Protein AF-A0A9X9YBF3-F1 (afdb_monomer_lite)

Sequence (156 aa):
MDILGDAFGYAVLFGVIALLFQSRIPLYLGAYLFLTNGERIEHALRAVGIRFEPNTIGPDIIKGFASLFGWFALLASLRGSVPAWLAAWMPPDTSWSTIAGIAVVFATVEASAGLAMRHALPWFGFQIRPDSLTATTIRLLMALGLLALLVLLGSL

pLDDT: mean 78.77, std 6.83, range [50.03, 87.0]

Foldseek 3Di:
DQLVVVLVVLQVVLVVVCVVVVACLSNLVSQLVQLQDLVSVQSVCVVVVDHDDPPDLVSQLRSQLSNQLSVLSNLQSCLVVDDPVCNVVHDDPDDSVVSSVVSNLLSSLLSVLVNCCVPVCVVVVHPDDCPDPVNVVSSVVSSVVVVVVVVVVVVD

Secondary structure (DSSP, 8-state):
--HHHHHHHHHHHHHHHHHHTT-SHHHHHHHHHHHT-HHHHHHHHHHTT--PPTT-HHHHHHHHHHHHHHHHHHHHHHGGGS-HHHHTTSPPS--HHHHHHHHHHHHHHHHHHHHHHHHHHHHTT----TTSHHHHHHHHHHHHHHHHHHHHHHT-

Organism: NCBI:txid2823807

Radius of gyration: 17.86 Å; chains: 1; bounding box: 39×36×48 Å

Structure (mmCIF, N/CA/C/O backbone):
data_AF-A0A9X9YBF3-F1
#
_entry.id   AF-A0A9X9YBF3-F1
#
loop_
_atom_site.group_PDB
_atom_site.id
_atom_site.type_symbol
_atom_site.label_atom_id
_atom_site.label_alt_id
_atom_site.label_comp_id
_atom_site.label_asym_id
_atom_site.label_entity_id
_atom_site.label_seq_id
_atom_site.pdbx_PDB_ins_code
_atom_site.Cartn_x
_atom_site.Cartn_y
_atom_site.Cartn_z
_atom_site.occupancy
_atom_site.B_iso_or_equiv
_atom_site.auth_seq_id
_atom_site.auth_comp_id
_atom_site.auth_asym_id
_atom_site.auth_atom_id
_atom_site.pdbx_PDB_model_num
ATOM 1 N N . MET A 1 1 ? -20.353 -16.041 -3.161 1.00 50.03 1 MET A N 1
ATOM 2 C CA . MET A 1 1 ? -19.309 -16.293 -4.175 1.00 50.03 1 MET A CA 1
ATOM 3 C C . MET A 1 1 ? -17.998 -16.466 -3.441 1.00 50.03 1 MET A C 1
ATOM 5 O O . MET A 1 1 ? -17.753 -15.721 -2.502 1.00 50.03 1 MET A O 1
ATOM 9 N N . ASP A 1 2 ? -17.242 -17.501 -3.784 1.00 76.94 2 ASP A N 1
ATOM 10 C CA . ASP A 1 2 ? -16.044 -17.910 -3.053 1.00 76.94 2 ASP A CA 1
ATOM 11 C C . ASP A 1 2 ? -14.923 -16.874 -3.253 1.00 76.94 2 ASP A C 1
ATOM 13 O O . ASP A 1 2 ? -14.557 -16.584 -4.391 1.00 76.94 2 ASP A O 1
ATOM 17 N N . ILE A 1 3 ? -14.410 -16.268 -2.176 1.00 66.75 3 ILE A N 1
ATOM 18 C CA . ILE A 1 3 ? -13.422 -15.170 -2.247 1.00 66.75 3 ILE A CA 1
ATOM 19 C C . ILE A 1 3 ? -12.112 -15.645 -2.892 1.00 66.75 3 ILE A C 1
ATOM 21 O O . ILE A 1 3 ? -11.420 -14.876 -3.553 1.00 66.75 3 ILE A O 1
ATOM 25 N N . LEU A 1 4 ? -11.804 -16.937 -2.735 1.00 67.12 4 LEU A N 1
ATOM 26 C CA . LEU A 1 4 ? -10.699 -17.610 -3.409 1.00 67.12 4 LEU A CA 1
ATOM 27 C C . LEU A 1 4 ? -10.946 -17.685 -4.916 1.00 67.12 4 LEU A C 1
ATOM 29 O O . LEU A 1 4 ? -10.021 -17.475 -5.692 1.00 67.12 4 LEU A O 1
ATOM 33 N N . GLY A 1 5 ? -12.196 -17.910 -5.329 1.00 72.06 5 GLY A N 1
ATOM 34 C CA . GLY A 1 5 ? -12.610 -17.860 -6.729 1.00 72.06 5 GLY A CA 1
ATOM 35 C C . GLY A 1 5 ? -12.526 -16.452 -7.321 1.00 72.06 5 GLY A C 1
ATOM 36 O O . GLY A 1 5 ? -12.129 -16.306 -8.471 1.00 72.06 5 GLY A O 1
ATOM 37 N N . ASP A 1 6 ? -12.827 -15.415 -6.538 1.00 76.50 6 ASP A N 1
ATOM 38 C CA . ASP A 1 6 ? -12.686 -14.015 -6.958 1.00 76.50 6 ASP A CA 1
ATOM 39 C C . ASP A 1 6 ? -11.209 -13.584 -7.044 1.00 76.50 6 ASP A C 1
ATOM 41 O O . ASP A 1 6 ? -10.781 -13.030 -8.055 1.00 76.50 6 ASP A O 1
ATOM 45 N N . ALA A 1 7 ? -10.387 -13.927 -6.045 1.00 72.38 7 ALA A N 1
ATOM 46 C CA . ALA A 1 7 ? -8.939 -13.707 -6.075 1.00 72.38 7 ALA A CA 1
ATOM 47 C C . ALA A 1 7 ? -8.277 -14.439 -7.253 1.00 72.38 7 ALA A C 1
ATOM 49 O O . ALA A 1 7 ? -7.461 -13.862 -7.974 1.00 72.38 7 ALA A O 1
ATOM 50 N N . PHE A 1 8 ? -8.667 -15.697 -7.483 1.00 75.19 8 PHE A N 1
ATOM 51 C CA . PHE A 1 8 ? -8.230 -16.484 -8.630 1.00 75.19 8 PHE A CA 1
ATOM 52 C C . PHE A 1 8 ? -8.720 -15.870 -9.945 1.00 75.19 8 PHE A C 1
ATOM 54 O O . PHE A 1 8 ? -7.947 -15.768 -10.889 1.00 75.19 8 PHE A O 1
ATOM 61 N N . GLY A 1 9 ? -9.960 -15.379 -9.996 1.00 78.38 9 GLY A N 1
ATOM 62 C CA . GLY A 1 9 ? -10.512 -14.666 -11.145 1.00 78.38 9 GLY A CA 1
ATOM 63 C C . GLY A 1 9 ? -9.708 -13.417 -11.501 1.00 78.38 9 GLY A C 1
ATOM 64 O O . GLY A 1 9 ? -9.358 -13.238 -12.664 1.00 78.38 9 GLY A O 1
ATOM 65 N N . TYR A 1 10 ? -9.334 -12.599 -10.512 1.00 74.69 10 TYR A N 1
ATOM 66 C CA . TYR A 1 10 ? -8.443 -11.452 -10.712 1.00 74.69 10 TYR A CA 1
ATOM 67 C C . TYR A 1 10 ? -7.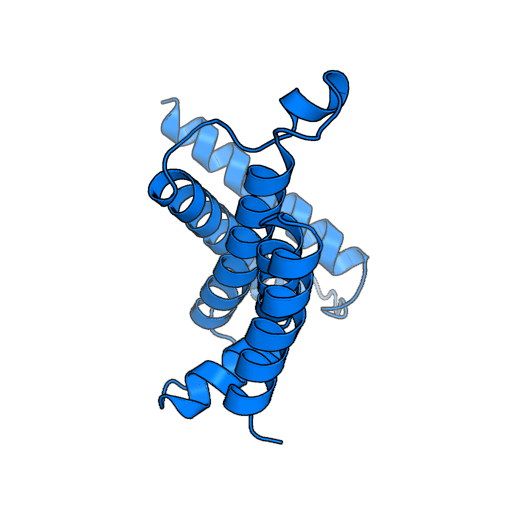053 -11.898 -11.178 1.00 74.69 10 TYR A C 1
ATOM 69 O O . TYR A 1 10 ? -6.543 -11.369 -12.164 1.00 74.69 10 TYR A O 1
ATOM 77 N N . ALA A 1 11 ? -6.449 -12.895 -10.529 1.00 77.81 11 ALA A N 1
ATOM 78 C CA . ALA A 1 11 ? -5.134 -13.401 -10.916 1.00 77.81 11 ALA A CA 1
ATOM 79 C C . ALA A 1 11 ? -5.121 -13.941 -12.357 1.00 77.81 11 ALA A C 1
ATOM 81 O O . ALA A 1 11 ? -4.199 -13.648 -13.116 1.00 77.81 11 ALA A O 1
ATOM 82 N N . VAL A 1 12 ? -6.161 -14.677 -12.759 1.00 81.12 12 VAL A N 1
ATOM 83 C CA . VAL A 1 12 ? -6.310 -15.223 -14.113 1.00 81.12 12 VAL A CA 1
ATOM 84 C C . VAL A 1 12 ? -6.595 -14.115 -15.119 1.00 81.12 12 VAL A C 1
ATOM 86 O O . VAL A 1 12 ? -5.898 -14.032 -16.123 1.00 81.12 12 VAL A O 1
ATOM 89 N N . LEU A 1 13 ? -7.565 -13.235 -14.862 1.00 81.81 13 LEU A N 1
ATOM 90 C CA . LEU A 1 13 ? -7.922 -12.151 -15.779 1.00 81.81 13 LEU A CA 1
ATOM 91 C C . LEU A 1 13 ? -6.732 -11.217 -16.019 1.00 81.81 13 LEU A C 1
ATOM 93 O O . LEU A 1 13 ? -6.329 -11.001 -17.161 1.00 81.81 13 LEU A O 1
ATOM 97 N N . PHE A 1 14 ? -6.132 -10.697 -14.947 1.00 79.81 14 PHE A N 1
ATOM 98 C CA . PHE A 1 14 ? -4.993 -9.789 -15.055 1.00 79.81 14 PHE A CA 1
ATOM 99 C C . PHE A 1 14 ? -3.717 -10.506 -15.504 1.00 79.81 14 PHE A C 1
ATOM 101 O O . PHE A 1 14 ? -2.887 -9.883 -16.159 1.00 79.81 14 PHE A O 1
ATOM 108 N N . GLY A 1 15 ? -3.581 -11.809 -15.239 1.00 78.81 15 GLY A N 1
ATOM 109 C CA . GLY A 1 15 ? -2.520 -12.651 -15.792 1.00 78.81 15 GLY A CA 1
ATOM 110 C C . GLY A 1 15 ? -2.641 -12.848 -17.305 1.00 78.81 15 GLY A C 1
ATOM 111 O O . GLY A 1 15 ? -1.657 -12.695 -18.024 1.00 78.81 15 GLY A O 1
ATOM 112 N N . VAL A 1 16 ? -3.848 -13.107 -17.815 1.00 80.19 16 VAL A N 1
ATOM 113 C CA . VAL A 1 16 ? -4.119 -13.195 -19.260 1.00 80.19 16 VAL A CA 1
ATOM 114 C C . VAL A 1 16 ? -3.863 -11.848 -19.932 1.00 80.19 16 VAL A C 1
ATOM 116 O O . VAL A 1 16 ? -3.176 -11.797 -20.949 1.00 80.19 16 VAL A O 1
ATOM 119 N N . ILE A 1 17 ? -4.335 -10.745 -19.343 1.00 76.19 17 ILE A N 1
ATOM 120 C CA . ILE A 1 17 ? -4.052 -9.394 -19.850 1.00 76.19 17 ILE A CA 1
ATOM 121 C C . ILE A 1 17 ? -2.539 -9.124 -19.830 1.00 76.19 17 ILE A C 1
ATOM 123 O O . ILE A 1 17 ? -1.991 -8.641 -20.816 1.00 76.19 17 ILE A O 1
ATOM 127 N N . ALA A 1 18 ? -1.834 -9.483 -18.755 1.00 81.38 18 ALA A N 1
ATOM 128 C CA . ALA A 1 18 ? -0.382 -9.338 -18.666 1.00 81.38 18 ALA A CA 1
ATOM 129 C C . ALA A 1 18 ? 0.353 -10.103 -19.781 1.00 81.38 18 ALA A C 1
ATOM 131 O O . ALA A 1 18 ? 1.278 -9.562 -20.387 1.00 81.38 18 ALA A O 1
ATOM 132 N N . LEU A 1 19 ? -0.086 -11.327 -20.094 1.00 80.62 19 LEU A N 1
ATOM 133 C CA . LEU A 1 19 ? 0.465 -12.129 -21.190 1.00 80.62 19 LEU A CA 1
ATOM 134 C C . LEU A 1 19 ? 0.198 -11.497 -22.561 1.00 80.62 19 LEU A C 1
ATOM 136 O O . LEU A 1 19 ? 1.121 -11.401 -23.366 1.00 80.62 19 LEU A O 1
ATOM 140 N N . LEU A 1 20 ? -1.029 -11.028 -22.811 1.00 82.00 20 LEU A N 1
ATOM 141 C CA . LEU A 1 20 ? -1.408 -10.385 -24.076 1.00 82.00 20 LEU A CA 1
ATOM 142 C C . LEU A 1 20 ? -0.596 -9.115 -24.348 1.00 82.00 20 LEU A C 1
ATOM 144 O O . LEU A 1 20 ? -0.167 -8.885 -25.474 1.00 82.00 20 LEU A O 1
ATOM 148 N N . PHE A 1 21 ? -0.359 -8.310 -23.313 1.00 79.69 21 PHE A N 1
ATOM 149 C CA . PHE A 1 21 ? 0.419 -7.074 -23.411 1.00 79.69 21 PHE A CA 1
ATOM 150 C C . PHE A 1 21 ? 1.928 -7.287 -23.228 1.00 79.69 21 PHE A C 1
ATOM 152 O O . PHE A 1 21 ? 2.678 -6.313 -23.260 1.00 79.69 21 PHE A O 1
ATOM 159 N N . GLN A 1 22 ? 2.371 -8.528 -22.986 1.00 83.69 22 GLN A N 1
ATOM 160 C CA . GLN A 1 22 ? 3.749 -8.870 -22.606 1.00 83.69 22 GLN A CA 1
ATOM 161 C C . GLN A 1 22 ? 4.317 -7.948 -21.508 1.00 83.69 22 GLN A C 1
ATOM 163 O O . GLN A 1 22 ? 5.497 -7.600 -21.496 1.00 83.69 22 GLN A O 1
ATOM 168 N N . SER A 1 23 ? 3.464 -7.538 -20.568 1.00 80.81 23 SER A N 1
ATOM 169 C CA . SER A 1 23 ? 3.777 -6.550 -19.539 1.00 80.81 23 SER A CA 1
ATOM 170 C C . SER A 1 23 ? 3.345 -7.054 -18.174 1.00 80.81 23 SER A C 1
ATOM 172 O O . SER A 1 23 ? 2.290 -7.661 -18.026 1.00 80.81 23 SER A O 1
ATOM 174 N N . ARG A 1 24 ? 4.145 -6.773 -17.143 1.00 80.50 24 ARG A N 1
ATOM 175 C CA . ARG A 1 24 ? 3.813 -7.132 -15.755 1.00 80.50 24 ARG A CA 1
ATOM 176 C C . ARG A 1 24 ? 2.868 -6.126 -15.096 1.00 80.50 24 ARG A C 1
ATOM 178 O O . ARG A 1 24 ? 2.287 -6.437 -14.063 1.00 80.50 24 ARG A O 1
ATOM 185 N N . ILE A 1 25 ? 2.688 -4.947 -15.694 1.00 81.75 25 ILE A N 1
ATOM 186 C CA . ILE A 1 25 ? 1.876 -3.853 -15.141 1.00 81.75 25 ILE A CA 1
ATOM 187 C C . ILE A 1 25 ? 0.428 -4.293 -14.852 1.00 81.75 25 ILE A C 1
ATOM 189 O O . ILE A 1 25 ? -0.036 -4.051 -13.737 1.00 81.75 25 ILE A O 1
ATOM 193 N N . PRO A 1 26 ? -0.288 -4.988 -15.765 1.00 80.94 26 PRO A N 1
ATOM 194 C CA . PRO A 1 26 ? -1.650 -5.448 -15.491 1.00 80.94 26 PRO A CA 1
ATOM 195 C C . PRO A 1 26 ? -1.728 -6.389 -14.284 1.00 80.94 26 PRO A C 1
ATOM 197 O O . PRO A 1 26 ? -2.680 -6.309 -13.515 1.00 80.94 26 PRO A O 1
ATOM 200 N N . LEU A 1 27 ? -0.710 -7.229 -14.068 1.00 81.94 27 LEU A N 1
ATOM 201 C CA . LEU A 1 27 ? -0.660 -8.142 -12.927 1.00 81.94 27 LEU A CA 1
ATOM 202 C C . LEU A 1 27 ? -0.566 -7.377 -11.596 1.00 81.94 27 LEU A C 1
ATOM 204 O O . LEU A 1 27 ? -1.327 -7.659 -10.672 1.00 81.94 27 LEU A O 1
ATOM 208 N N . TYR A 1 28 ? 0.322 -6.380 -11.508 1.00 81.00 28 TYR A N 1
ATOM 209 C CA . TYR A 1 28 ? 0.441 -5.533 -10.314 1.00 81.00 28 TYR A CA 1
ATOM 210 C C . TYR A 1 28 ? -0.800 -4.666 -10.092 1.00 81.00 28 TYR A C 1
ATOM 212 O O . TYR A 1 28 ? -1.198 -4.447 -8.950 1.00 81.00 28 TYR A O 1
ATOM 220 N N . LEU A 1 29 ? -1.447 -4.218 -11.170 1.00 81.44 29 LEU A N 1
ATOM 221 C CA . LEU A 1 29 ? -2.698 -3.470 -11.095 1.00 81.44 29 LEU A CA 1
ATOM 222 C C . LEU A 1 29 ? -3.830 -4.337 -10.530 1.00 81.44 29 LEU A C 1
ATOM 224 O O . LEU A 1 29 ? -4.533 -3.909 -9.618 1.00 81.44 29 LEU A O 1
ATOM 228 N N . GLY A 1 30 ? -3.973 -5.569 -11.021 1.00 81.81 30 GLY A N 1
ATOM 229 C CA . GLY A 1 30 ? -4.939 -6.532 -10.496 1.00 81.81 30 GLY A CA 1
ATOM 230 C C . GLY A 1 30 ? -4.694 -6.857 -9.024 1.00 81.81 30 GLY A C 1
ATOM 231 O O . GLY A 1 30 ? -5.632 -6.848 -8.226 1.00 81.81 30 GLY A O 1
ATOM 232 N N . ALA A 1 31 ? -3.429 -7.070 -8.648 1.00 81.44 31 ALA A N 1
ATOM 233 C CA . ALA A 1 31 ? -3.039 -7.281 -7.258 1.00 81.44 31 ALA A CA 1
ATOM 234 C C . ALA A 1 31 ? -3.399 -6.073 -6.378 1.00 81.44 31 ALA A C 1
ATOM 236 O O . ALA A 1 31 ? -4.000 -6.247 -5.323 1.00 81.44 31 ALA A O 1
ATOM 237 N N . TYR A 1 32 ? -3.109 -4.849 -6.824 1.00 83.12 32 TYR A N 1
ATOM 238 C CA . TYR A 1 32 ? -3.464 -3.634 -6.091 1.00 83.12 32 TYR A CA 1
ATOM 239 C C . TYR A 1 32 ? -4.982 -3.483 -5.900 1.00 83.12 32 TYR A C 1
ATOM 241 O O . TYR A 1 32 ? -5.435 -3.229 -4.785 1.00 83.12 32 TYR A O 1
ATOM 249 N N . LEU A 1 33 ? -5.782 -3.704 -6.949 1.00 80.62 33 LEU A N 1
ATOM 250 C CA . LEU A 1 33 ? -7.247 -3.626 -6.871 1.00 80.62 33 LEU A CA 1
ATOM 251 C C . LEU A 1 33 ? -7.849 -4.657 -5.909 1.00 80.62 33 LEU A C 1
ATOM 253 O O . LEU A 1 33 ? -8.863 -4.389 -5.266 1.00 80.62 33 LEU A O 1
ATOM 257 N N . PHE A 1 34 ? -7.231 -5.830 -5.791 1.00 80.00 34 PHE A N 1
ATOM 258 C CA . PHE A 1 34 ? -7.634 -6.817 -4.799 1.00 80.00 34 PHE A CA 1
ATOM 259 C C . PHE A 1 34 ? -7.231 -6.386 -3.379 1.00 80.00 34 PHE A C 1
ATOM 261 O O . PHE A 1 34 ? -8.048 -6.427 -2.460 1.00 80.00 34 PHE A O 1
ATOM 268 N N . LEU A 1 35 ? -5.987 -5.925 -3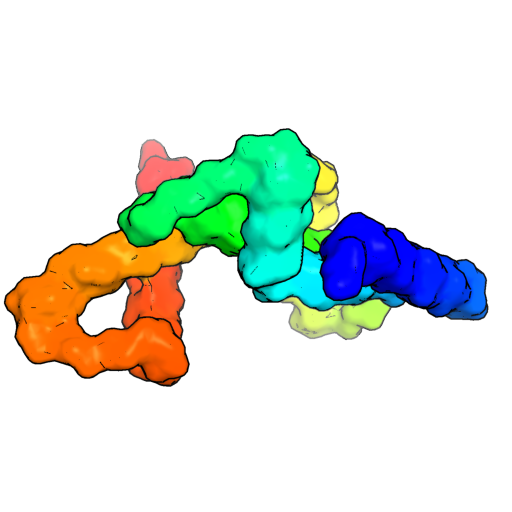.207 1.00 80.50 35 LEU A N 1
ATOM 269 C CA . LEU A 1 35 ? -5.401 -5.559 -1.912 1.00 80.50 35 LEU A CA 1
ATOM 270 C C . LEU A 1 35 ? -5.916 -4.226 -1.342 1.00 80.50 35 LEU A C 1
ATOM 272 O O . LEU A 1 35 ? -5.776 -3.978 -0.149 1.00 80.50 35 LEU A O 1
ATOM 276 N N . THR A 1 36 ? -6.522 -3.360 -2.152 1.00 81.50 36 THR A N 1
ATOM 277 C CA . THR A 1 36 ? -7.125 -2.111 -1.656 1.00 81.50 36 THR A CA 1
ATOM 278 C C . THR A 1 36 ? -8.483 -2.345 -0.982 1.00 81.50 36 THR A C 1
ATOM 280 O O . THR A 1 36 ? -8.926 -1.547 -0.157 1.00 81.50 36 THR A O 1
ATOM 283 N N . ASN A 1 37 ? -9.148 -3.470 -1.271 1.00 82.38 37 ASN A N 1
ATOM 284 C CA . ASN A 1 37 ? -10.437 -3.792 -0.675 1.00 82.38 37 ASN A CA 1
ATOM 285 C C . ASN A 1 37 ? -10.261 -4.564 0.647 1.00 82.38 37 ASN A C 1
ATOM 287 O O . ASN A 1 37 ? -10.094 -5.787 0.674 1.00 82.38 37 ASN A O 1
ATOM 291 N N . GLY A 1 38 ? -10.350 -3.838 1.763 1.00 77.69 38 GLY A N 1
ATOM 292 C CA . GLY A 1 38 ? -10.192 -4.396 3.108 1.00 77.69 38 GLY A CA 1
ATOM 293 C C . GLY A 1 38 ? -11.207 -5.485 3.484 1.00 77.69 38 GLY A C 1
ATOM 294 O O . GLY A 1 38 ? -10.876 -6.353 4.293 1.00 77.69 38 GLY A O 1
ATOM 295 N N . GLU A 1 39 ? -12.412 -5.485 2.903 1.00 81.44 39 GLU A N 1
ATOM 296 C CA . GLU A 1 39 ? -13.407 -6.546 3.127 1.00 81.44 39 GLU A CA 1
ATOM 297 C C . GLU A 1 39 ? -12.983 -7.851 2.456 1.00 81.44 39 GLU A C 1
ATOM 299 O O . GLU A 1 39 ? -13.121 -8.925 3.043 1.00 81.44 39 GLU A O 1
ATOM 304 N N . ARG A 1 40 ? -12.405 -7.768 1.250 1.00 78.75 40 ARG A N 1
ATOM 305 C CA . ARG A 1 40 ? -11.878 -8.942 0.539 1.00 78.75 40 ARG A CA 1
ATOM 306 C C . ARG A 1 40 ? -10.705 -9.562 1.284 1.00 78.75 40 ARG A C 1
ATOM 308 O O . ARG A 1 40 ? -10.668 -10.781 1.432 1.00 78.75 40 ARG A O 1
ATOM 315 N N . ILE A 1 41 ? -9.800 -8.737 1.816 1.00 81.12 41 ILE A N 1
ATOM 316 C CA . ILE A 1 41 ? -8.686 -9.201 2.658 1.00 81.12 41 ILE A CA 1
ATOM 317 C C . ILE A 1 41 ? -9.213 -9.921 3.900 1.00 81.12 41 ILE A C 1
ATOM 319 O O . ILE A 1 41 ? -8.764 -11.019 4.221 1.00 81.12 41 ILE A O 1
ATOM 323 N N . GLU A 1 42 ? -10.185 -9.330 4.593 1.00 82.62 42 GLU A N 1
ATOM 324 C CA . GLU A 1 42 ? -10.761 -9.936 5.791 1.00 82.62 42 GLU A CA 1
ATOM 325 C C . GLU A 1 42 ? -11.486 -11.250 5.484 1.00 82.62 42 GLU A C 1
ATOM 327 O O . GLU A 1 42 ? -11.343 -12.221 6.224 1.00 82.62 42 GLU A O 1
ATOM 332 N N . HIS A 1 43 ? -12.220 -11.319 4.373 1.00 80.75 43 HIS A N 1
ATOM 333 C CA . HIS A 1 43 ? -12.846 -12.557 3.924 1.00 80.75 43 HIS A CA 1
ATOM 334 C C . HIS A 1 43 ? -11.825 -13.636 3.549 1.00 80.75 43 HIS A C 1
ATOM 336 O O . HIS A 1 43 ? -12.026 -14.796 3.909 1.00 80.75 43 HIS A O 1
ATOM 342 N N . ALA A 1 44 ? -10.734 -13.274 2.869 1.00 80.50 44 ALA A N 1
ATOM 343 C CA . ALA A 1 44 ? -9.663 -14.204 2.514 1.00 80.50 44 ALA A CA 1
ATOM 344 C C . ALA A 1 44 ? -8.966 -14.764 3.760 1.00 80.50 44 ALA A C 1
ATOM 346 O O . ALA A 1 44 ? -8.772 -15.971 3.876 1.00 80.50 44 ALA A O 1
ATOM 347 N N . LEU A 1 45 ? -8.665 -13.911 4.739 1.00 82.00 45 LEU A N 1
ATOM 348 C CA . LEU A 1 45 ? -8.078 -14.335 6.010 1.00 82.00 45 LEU A CA 1
ATOM 349 C C . LEU A 1 45 ? -9.040 -15.214 6.813 1.00 82.00 45 LEU A C 1
ATOM 351 O O . LEU A 1 45 ? -8.634 -16.250 7.339 1.00 82.00 45 LEU A O 1
ATOM 355 N N . ARG A 1 46 ? -10.333 -14.872 6.814 1.00 84.44 46 ARG A N 1
ATOM 356 C CA . ARG A 1 46 ? -11.380 -15.678 7.449 1.00 84.44 46 ARG A CA 1
ATOM 357 C C . ARG A 1 46 ? -11.492 -17.068 6.824 1.00 84.44 46 ARG A C 1
ATOM 359 O O . ARG A 1 46 ? -11.725 -18.021 7.560 1.00 84.44 46 ARG A O 1
ATOM 366 N N . ALA A 1 47 ? -11.292 -17.196 5.511 1.00 81.06 47 ALA A N 1
ATOM 367 C CA . ALA A 1 47 ? -11.272 -18.489 4.823 1.00 81.06 47 ALA A CA 1
ATOM 368 C C . ALA A 1 47 ? -10.103 -19.386 5.274 1.00 81.06 47 ALA A C 1
ATOM 370 O O . ALA A 1 47 ? -10.244 -20.604 5.302 1.00 81.06 47 ALA A O 1
ATOM 371 N N . VAL A 1 48 ? -8.981 -18.793 5.697 1.00 80.12 48 VAL A N 1
ATOM 372 C CA . VAL A 1 48 ? -7.814 -19.499 6.266 1.00 80.12 48 VAL A CA 1
ATOM 373 C C . VAL A 1 48 ? -7.937 -19.669 7.796 1.00 80.12 48 VAL A C 1
ATOM 375 O O . VAL A 1 48 ? -7.047 -20.202 8.450 1.00 80.12 48 VAL A O 1
ATOM 378 N N . GLY A 1 49 ? -9.060 -19.249 8.391 1.00 80.81 49 GLY A N 1
ATOM 379 C CA . GLY A 1 49 ? -9.334 -19.368 9.827 1.00 80.81 49 GLY A CA 1
ATOM 380 C C . GLY A 1 49 ? -8.858 -18.184 10.676 1.00 80.81 49 GLY A C 1
ATOM 381 O O . GLY A 1 49 ? -9.008 -18.211 11.895 1.00 80.81 49 GLY A O 1
ATOM 382 N N . ILE A 1 50 ? -8.334 -17.120 10.062 1.00 81.56 50 ILE A N 1
ATOM 383 C CA . ILE A 1 50 ? -7.902 -15.904 10.758 1.00 81.56 50 ILE A CA 1
ATOM 384 C C . ILE A 1 50 ? -9.090 -14.942 10.850 1.00 81.56 50 ILE A C 1
ATOM 386 O O . ILE A 1 50 ? -9.585 -14.437 9.842 1.00 81.56 50 ILE A O 1
ATOM 390 N N . ARG A 1 51 ? -9.558 -14.663 12.070 1.00 83.12 51 ARG A N 1
ATOM 391 C CA . ARG A 1 51 ? -10.596 -13.658 12.335 1.00 83.12 51 ARG A CA 1
ATOM 392 C C . ARG A 1 51 ? -9.997 -12.438 13.014 1.00 83.12 51 ARG A C 1
ATOM 394 O O . ARG A 1 51 ? -9.209 -12.558 13.945 1.00 83.12 51 ARG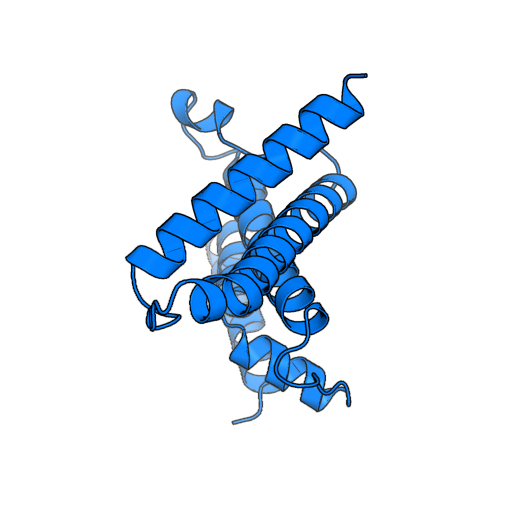 A O 1
ATOM 401 N N . PHE A 1 52 ? -10.411 -11.272 12.543 1.00 81.12 52 PHE A N 1
ATOM 402 C CA . PHE A 1 52 ? -10.044 -10.002 13.137 1.00 81.12 52 PHE A CA 1
ATOM 403 C C . PHE A 1 52 ? -11.015 -9.609 14.237 1.00 81.12 52 PHE A C 1
ATOM 405 O O . PHE A 1 52 ? -12.228 -9.611 14.033 1.00 81.12 52 PHE A O 1
ATOM 412 N N . GLU A 1 53 ? -10.456 -9.242 15.386 1.00 81.19 53 GLU A N 1
ATOM 413 C CA . GLU A 1 53 ? -11.220 -8.650 16.472 1.00 81.19 53 GLU A CA 1
ATOM 414 C C . GLU A 1 53 ? -11.593 -7.208 16.083 1.00 81.19 53 GLU A C 1
ATOM 416 O O . GLU A 1 53 ? -10.704 -6.420 15.718 1.00 81.19 53 GLU A O 1
ATOM 421 N N . PRO A 1 54 ? -12.883 -6.836 16.118 1.00 74.56 54 PRO A N 1
ATOM 422 C CA . PRO A 1 54 ? -13.312 -5.499 15.742 1.00 74.56 54 PRO A CA 1
ATOM 423 C C . PRO A 1 54 ? -12.697 -4.444 16.667 1.00 74.56 54 PRO A C 1
ATOM 425 O O . PRO A 1 54 ? -12.485 -4.665 17.855 1.00 74.56 54 PRO A O 1
ATOM 428 N N . ASN A 1 55 ? -12.442 -3.257 16.111 1.00 69.88 55 ASN A N 1
ATOM 429 C CA . ASN A 1 55 ? -11.928 -2.098 16.849 1.00 69.88 55 ASN A CA 1
ATOM 430 C C . ASN A 1 55 ? -10.517 -2.270 17.453 1.00 69.88 55 ASN A C 1
ATOM 432 O O . ASN A 1 55 ? -10.136 -1.528 18.357 1.00 69.88 55 ASN A O 1
ATOM 436 N N . THR A 1 56 ? -9.729 -3.214 16.932 1.00 79.38 56 THR A N 1
ATOM 437 C CA . THR A 1 56 ? -8.308 -3.374 17.267 1.00 79.38 56 THR A CA 1
ATOM 438 C C . THR A 1 56 ? -7.407 -2.762 16.192 1.00 79.38 56 THR A C 1
ATOM 440 O O . THR A 1 56 ? -7.826 -2.551 15.055 1.00 79.38 56 THR A O 1
ATOM 443 N N . ILE A 1 57 ? -6.153 -2.465 16.548 1.00 81.19 57 ILE A N 1
ATOM 444 C CA . ILE A 1 57 ? -5.181 -1.850 15.628 1.00 81.19 57 ILE A CA 1
ATOM 445 C C . ILE A 1 57 ? -4.623 -2.845 14.594 1.00 81.19 57 ILE A C 1
ATOM 447 O O . ILE A 1 57 ? -4.276 -2.457 13.483 1.00 81.19 57 ILE A O 1
ATOM 451 N N . GLY A 1 58 ? -4.560 -4.140 14.927 1.00 82.06 58 GLY A N 1
ATOM 452 C CA . GLY A 1 58 ? -3.977 -5.180 14.067 1.00 82.06 58 GLY A CA 1
ATOM 453 C C . GLY A 1 58 ? -4.618 -5.290 12.673 1.00 82.06 58 GLY A C 1
ATOM 454 O O . GLY A 1 58 ? -3.890 -5.284 11.680 1.00 82.06 58 GLY A O 1
ATOM 455 N N . PRO A 1 59 ? -5.957 -5.340 12.557 1.00 84.94 59 PRO A N 1
ATOM 456 C CA . PRO A 1 59 ? -6.656 -5.352 11.273 1.00 84.94 59 PRO A CA 1
ATOM 457 C C . PRO A 1 59 ? -6.369 -4.109 10.425 1.00 84.94 59 PRO A C 1
ATOM 459 O O . PRO A 1 59 ? -6.196 -4.233 9.213 1.00 84.94 59 PRO A O 1
ATOM 462 N N . ASP A 1 60 ? -6.279 -2.932 11.054 1.00 83.38 60 ASP A N 1
ATOM 463 C CA . ASP A 1 60 ? -5.964 -1.672 10.371 1.00 83.38 60 ASP A CA 1
ATOM 464 C C . ASP A 1 60 ? -4.531 -1.704 9.807 1.00 83.38 60 ASP A C 1
ATOM 466 O O . ASP A 1 60 ? -4.316 -1.299 8.665 1.00 83.38 60 ASP A O 1
ATOM 470 N N . ILE A 1 61 ? -3.570 -2.268 10.553 1.00 84.88 61 ILE A N 1
ATOM 471 C CA . ILE A 1 61 ? -2.190 -2.471 10.081 1.00 84.88 61 ILE A CA 1
ATOM 472 C C . ILE A 1 61 ? -2.156 -3.444 8.902 1.00 84.88 61 ILE A C 1
ATOM 474 O O . ILE A 1 61 ? -1.521 -3.152 7.895 1.00 84.88 61 ILE A O 1
ATOM 478 N N . ILE A 1 62 ? -2.828 -4.595 8.992 1.00 85.19 62 ILE A N 1
ATOM 479 C CA . ILE A 1 62 ? -2.755 -5.632 7.950 1.00 85.19 62 ILE A CA 1
ATOM 480 C C . ILE A 1 62 ? -3.406 -5.155 6.649 1.00 85.19 62 ILE A C 1
ATOM 482 O O . ILE A 1 62 ? -2.831 -5.322 5.572 1.00 85.19 62 ILE A O 1
ATOM 486 N N . LYS A 1 63 ? -4.584 -4.528 6.738 1.00 85.06 63 LYS A N 1
ATOM 487 C CA . LYS A 1 63 ? -5.286 -3.970 5.574 1.00 85.06 63 LYS A CA 1
ATOM 488 C C . LYS A 1 63 ? -4.513 -2.791 4.975 1.00 85.06 63 LYS A C 1
ATOM 490 O O . LYS A 1 63 ? -4.347 -2.732 3.758 1.00 85.06 63 LYS A O 1
ATOM 495 N N . GLY A 1 64 ? -3.988 -1.900 5.822 1.00 83.81 64 GLY A N 1
ATOM 496 C CA . GLY A 1 64 ? -3.135 -0.788 5.399 1.00 83.81 64 GLY A CA 1
ATOM 497 C C . GLY A 1 64 ? -1.867 -1.273 4.698 1.00 83.81 64 GLY A C 1
ATOM 498 O O . GLY A 1 64 ? -1.562 -0.822 3.598 1.00 83.81 64 GLY A O 1
ATOM 499 N N . PHE A 1 65 ? -1.178 -2.260 5.276 1.00 86.44 65 PHE A N 1
ATOM 500 C CA . PHE A 1 65 ? 0.023 -2.867 4.702 1.00 86.44 65 PHE A CA 1
ATOM 501 C C . PHE A 1 65 ? -0.259 -3.479 3.334 1.00 86.44 65 PHE A C 1
ATOM 503 O O . PHE A 1 65 ? 0.459 -3.184 2.386 1.00 86.44 65 PHE A O 1
ATOM 510 N N . ALA A 1 66 ? -1.305 -4.300 3.213 1.00 85.62 66 ALA A N 1
ATOM 511 C CA . ALA A 1 66 ? -1.672 -4.940 1.955 1.00 85.62 66 ALA A CA 1
ATOM 512 C C . ALA A 1 66 ? -1.923 -3.906 0.843 1.00 85.62 66 ALA A C 1
ATOM 514 O O . ALA A 1 66 ? -1.361 -4.021 -0.249 1.00 85.62 66 ALA A O 1
ATOM 515 N N . SER A 1 67 ? -2.705 -2.866 1.143 1.00 85.12 67 SER A N 1
ATOM 516 C CA . SER A 1 67 ? -3.007 -1.776 0.211 1.00 85.12 67 SER A CA 1
ATOM 517 C C . SER A 1 67 ? -1.751 -0.988 -0.184 1.00 85.12 67 SER A C 1
ATOM 519 O O . SER A 1 67 ? -1.469 -0.824 -1.373 1.00 85.12 67 SER A O 1
ATOM 521 N N . LEU A 1 68 ? -0.949 -0.555 0.797 1.00 85.25 68 LEU A N 1
ATOM 522 C CA . LEU A 1 68 ? 0.278 0.219 0.577 1.00 85.25 68 LEU A CA 1
ATOM 523 C C . LEU A 1 68 ? 1.344 -0.585 -0.166 1.00 85.25 68 LEU A C 1
ATOM 525 O O . LEU A 1 68 ? 1.992 -0.067 -1.071 1.00 85.25 68 LEU A O 1
ATOM 529 N N . PHE A 1 69 ? 1.510 -1.861 0.173 1.00 84.00 69 PHE A N 1
ATOM 530 C CA . PHE A 1 69 ? 2.424 -2.753 -0.525 1.00 84.00 69 PHE A CA 1
ATOM 531 C C . PHE A 1 69 ? 1.993 -2.955 -1.979 1.00 84.00 69 PHE A C 1
ATOM 533 O O . PHE A 1 69 ? 2.820 -2.821 -2.879 1.00 84.00 69 PHE A O 1
ATOM 540 N N . GLY A 1 70 ? 0.702 -3.208 -2.227 1.00 84.81 70 GLY A N 1
ATOM 541 C CA . GLY A 1 70 ? 0.158 -3.301 -3.583 1.00 84.81 70 GLY A CA 1
ATOM 542 C C . GLY A 1 70 ? 0.386 -2.018 -4.386 1.00 84.81 70 GLY A C 1
ATOM 543 O O . GLY A 1 70 ? 0.808 -2.079 -5.540 1.00 84.81 70 GLY A O 1
ATOM 544 N N . TRP A 1 71 ? 0.185 -0.857 -3.757 1.00 85.50 71 TRP A N 1
ATOM 545 C CA . TRP A 1 71 ? 0.430 0.448 -4.366 1.00 85.50 71 TRP A CA 1
ATOM 546 C C . TRP A 1 71 ? 1.906 0.654 -4.720 1.00 85.50 71 TRP A C 1
ATOM 548 O O . TRP A 1 71 ? 2.230 0.968 -5.864 1.00 85.50 71 TRP A O 1
ATOM 558 N N . PHE A 1 72 ? 2.823 0.428 -3.774 1.00 85.19 72 PHE A N 1
ATOM 559 C CA . PHE A 1 72 ? 4.255 0.576 -4.034 1.00 85.19 72 PHE A CA 1
ATOM 560 C C . PHE A 1 72 ? 4.768 -0.436 -5.058 1.00 85.19 72 PHE A C 1
ATOM 562 O O . PHE A 1 72 ? 5.612 -0.084 -5.879 1.00 85.19 72 PHE A O 1
ATOM 569 N N . ALA A 1 73 ? 4.242 -1.662 -5.066 1.00 84.25 73 ALA A N 1
ATOM 570 C CA . ALA A 1 73 ? 4.572 -2.660 -6.077 1.00 84.25 73 ALA A CA 1
ATOM 571 C C . ALA A 1 73 ? 4.106 -2.236 -7.476 1.00 84.25 73 ALA A C 1
ATOM 573 O O . ALA A 1 73 ? 4.855 -2.378 -8.445 1.00 84.25 73 ALA A O 1
ATOM 574 N N . LEU A 1 74 ? 2.907 -1.654 -7.578 1.00 85.12 74 LEU A N 1
ATOM 575 C CA . LEU A 1 74 ? 2.408 -1.073 -8.820 1.00 85.12 74 LEU A CA 1
ATOM 576 C C . LEU A 1 74 ? 3.308 0.076 -9.291 1.00 85.12 74 LEU A C 1
ATOM 578 O O . LEU A 1 74 ? 3.758 0.057 -10.436 1.00 85.12 74 LEU A O 1
ATOM 582 N N . LEU A 1 75 ? 3.642 1.024 -8.413 1.00 85.56 75 LEU A N 1
ATOM 583 C CA . LEU A 1 75 ? 4.543 2.132 -8.744 1.00 85.56 75 LEU A CA 1
ATOM 584 C C . LEU A 1 75 ? 5.936 1.645 -9.171 1.00 85.56 75 LEU A C 1
ATOM 586 O O . LEU A 1 75 ? 6.473 2.115 -10.173 1.00 85.56 75 LEU A O 1
ATOM 590 N N . ALA A 1 76 ? 6.500 0.660 -8.469 1.00 84.81 76 ALA A N 1
ATOM 591 C CA . ALA A 1 76 ? 7.778 0.053 -8.830 1.00 84.81 76 ALA A CA 1
ATOM 592 C C . ALA A 1 76 ? 7.725 -0.591 -10.225 1.00 84.81 76 ALA A C 1
ATOM 594 O O . ALA A 1 76 ? 8.665 -0.447 -11.005 1.00 84.81 76 ALA A O 1
ATOM 595 N N . SER A 1 77 ? 6.607 -1.237 -10.576 1.00 83.06 77 SER A N 1
ATOM 596 C CA . SER A 1 77 ? 6.408 -1.818 -11.909 1.00 83.06 77 SER A CA 1
ATOM 597 C C . SER A 1 77 ? 6.281 -0.768 -13.015 1.00 83.06 77 SER A C 1
ATOM 599 O O . SER A 1 77 ? 6.702 -1.008 -14.146 1.00 83.06 77 SER A O 1
ATOM 601 N N . LEU A 1 78 ? 5.733 0.405 -12.686 1.00 84.12 78 LEU A N 1
ATOM 602 C CA . LEU A 1 78 ? 5.552 1.506 -13.624 1.00 84.12 78 LEU A CA 1
ATOM 603 C C . LEU A 1 78 ? 6.835 2.299 -13.849 1.00 84.12 78 LEU A C 1
ATOM 605 O O . LEU A 1 78 ? 6.956 2.914 -14.901 1.00 84.12 78 LEU A O 1
ATOM 609 N N . ARG A 1 79 ? 7.796 2.264 -12.916 1.00 81.31 79 ARG A N 1
ATOM 610 C CA . ARG A 1 79 ? 9.001 3.114 -12.894 1.00 81.31 79 ARG A CA 1
ATOM 611 C C . ARG A 1 79 ? 9.742 3.215 -14.231 1.00 81.31 79 ARG A C 1
ATOM 613 O O . ARG A 1 79 ? 10.157 4.308 -14.601 1.00 81.31 79 ARG A O 1
ATOM 620 N N . GLY A 1 80 ? 9.870 2.114 -14.974 1.00 80.50 80 GLY A N 1
ATOM 621 C CA . GLY A 1 80 ? 10.532 2.096 -16.289 1.00 80.50 80 GLY A CA 1
ATOM 622 C C . GLY A 1 80 ? 9.743 2.763 -17.427 1.00 80.50 80 GLY A C 1
ATOM 623 O O . GLY A 1 80 ? 10.272 2.929 -18.518 1.00 80.50 80 GLY A O 1
ATOM 624 N N . SER A 1 81 ? 8.484 3.129 -17.186 1.00 82.50 81 SER A N 1
ATOM 625 C CA . SER A 1 81 ? 7.544 3.720 -18.151 1.00 82.50 81 SER A CA 1
ATOM 626 C C . SER A 1 81 ? 7.115 5.147 -17.774 1.00 82.50 81 SER A C 1
ATOM 628 O O . SER A 1 81 ? 6.243 5.720 -18.425 1.00 82.50 81 SER A O 1
ATOM 630 N N . VAL A 1 82 ? 7.687 5.722 -16.710 1.00 84.56 82 VAL A N 1
ATOM 631 C CA . VAL A 1 82 ? 7.287 7.025 -16.162 1.00 84.56 82 VAL A CA 1
ATOM 632 C C . VAL A 1 82 ? 8.129 8.171 -16.753 1.00 84.56 82 VAL A C 1
ATOM 634 O O . VAL A 1 82 ? 9.342 8.016 -16.896 1.00 84.56 82 VAL A O 1
ATOM 637 N N . PRO A 1 83 ? 7.543 9.351 -17.052 1.00 85.56 83 PRO A N 1
ATOM 638 C CA . PRO A 1 83 ? 8.299 10.536 -17.462 1.00 85.56 83 PRO A CA 1
ATOM 639 C C . PRO A 1 83 ? 9.333 10.988 -16.417 1.00 85.56 83 PRO A C 1
ATOM 641 O O . PRO A 1 83 ? 9.107 10.865 -15.215 1.00 85.56 83 PRO A O 1
ATOM 644 N N . ALA A 1 84 ? 10.426 11.619 -16.859 1.00 84.44 84 ALA A N 1
ATOM 645 C CA . ALA A 1 84 ? 11.537 12.022 -15.986 1.00 84.44 84 ALA A CA 1
ATOM 646 C C . ALA A 1 84 ? 11.125 12.907 -14.790 1.00 84.44 84 ALA A C 1
ATOM 648 O O . ALA A 1 84 ? 11.656 12.745 -13.695 1.00 84.44 84 ALA A O 1
ATOM 649 N N . TRP A 1 85 ? 10.146 13.800 -14.966 1.00 84.94 85 TRP A N 1
ATOM 650 C CA . TRP A 1 85 ? 9.641 14.655 -13.881 1.00 84.94 85 TRP A CA 1
ATOM 651 C C . TRP A 1 85 ? 8.900 13.868 -12.788 1.00 84.94 85 TRP A C 1
ATOM 653 O O . TRP A 1 85 ? 8.869 14.289 -11.634 1.00 84.94 85 TRP A O 1
ATOM 663 N N . LEU A 1 86 ? 8.319 12.717 -13.138 1.00 82.19 86 LEU A N 1
ATOM 664 C CA . LEU A 1 86 ? 7.570 11.858 -12.223 1.00 82.19 86 LEU A CA 1
ATOM 665 C C . LEU A 1 86 ? 8.447 10.720 -11.661 1.00 82.19 86 LEU A C 1
ATOM 667 O O . LEU A 1 86 ? 8.102 10.120 -10.647 1.00 82.19 86 LEU A O 1
ATOM 671 N N . ALA A 1 87 ? 9.630 10.482 -12.240 1.00 80.69 87 ALA A N 1
ATOM 672 C CA . ALA A 1 87 ? 10.598 9.499 -11.752 1.00 80.69 87 ALA A CA 1
ATOM 673 C C . ALA A 1 87 ? 11.089 9.790 -10.321 1.00 80.69 87 ALA A C 1
ATOM 675 O O . ALA A 1 87 ? 11.329 8.854 -9.564 1.00 80.69 87 ALA A O 1
ATOM 676 N N . ALA A 1 88 ? 11.179 11.067 -9.926 1.00 81.69 88 ALA A N 1
ATOM 677 C CA . ALA A 1 88 ? 11.552 11.471 -8.565 1.00 81.69 88 ALA A CA 1
ATOM 678 C C . ALA A 1 88 ? 10.514 11.072 -7.497 1.00 81.69 88 ALA A C 1
ATOM 680 O O . ALA A 1 88 ? 10.844 10.997 -6.318 1.00 81.69 88 ALA A O 1
ATOM 681 N N . TRP A 1 89 ? 9.272 10.803 -7.911 1.00 80.12 89 TRP A N 1
ATOM 682 C CA . TRP A 1 89 ? 8.173 10.379 -7.039 1.00 80.12 89 TRP A CA 1
ATOM 683 C C . TRP A 1 89 ? 7.964 8.860 -7.039 1.00 80.12 89 TRP A C 1
ATOM 685 O O . TRP A 1 89 ? 7.082 8.357 -6.344 1.00 80.12 89 TRP A O 1
ATOM 695 N N . MET A 1 90 ? 8.741 8.119 -7.836 1.00 82.62 90 MET A N 1
ATOM 696 C CA . MET A 1 90 ? 8.682 6.661 -7.857 1.00 82.62 90 MET A CA 1
ATOM 697 C C . MET A 1 90 ? 9.438 6.070 -6.663 1.00 82.62 90 MET A C 1
ATOM 699 O O . MET A 1 90 ? 10.422 6.654 -6.206 1.00 82.62 90 MET A O 1
ATOM 703 N N . PRO A 1 91 ? 9.019 4.893 -6.164 1.00 79.62 91 PRO A N 1
ATOM 704 C CA . PRO A 1 91 ? 9.755 4.199 -5.121 1.00 79.62 91 PRO A CA 1
ATOM 705 C C . PRO A 1 91 ? 11.204 3.929 -5.568 1.00 79.62 91 PRO A C 1
ATOM 707 O O . PRO A 1 91 ? 11.449 3.660 -6.752 1.00 79.62 91 PRO A O 1
ATOM 710 N N . PRO A 1 92 ? 12.172 4.020 -4.638 1.00 76.12 92 PRO A N 1
ATOM 711 C CA . PRO A 1 92 ? 13.589 3.880 -4.951 1.00 76.12 92 PRO A CA 1
ATOM 712 C C . PRO A 1 92 ? 13.907 2.472 -5.463 1.00 76.12 92 PRO A C 1
ATOM 714 O O . PRO A 1 92 ? 13.234 1.505 -5.097 1.00 76.12 92 PRO A O 1
ATOM 717 N N . ASP A 1 93 ? 14.960 2.357 -6.282 1.00 79.69 93 ASP A N 1
ATOM 718 C CA . ASP A 1 93 ? 15.445 1.075 -6.815 1.00 79.69 93 ASP A CA 1
ATOM 719 C C . ASP A 1 93 ? 16.030 0.203 -5.709 1.00 79.69 93 ASP A C 1
ATOM 721 O O . ASP A 1 93 ? 17.223 0.226 -5.414 1.00 79.69 93 ASP A O 1
ATOM 725 N N . THR A 1 94 ? 15.156 -0.491 -5.003 1.00 78.94 94 THR A N 1
ATOM 726 C CA . THR A 1 94 ? 15.493 -1.199 -3.778 1.00 78.94 94 THR A CA 1
ATOM 727 C C . THR A 1 94 ? 14.867 -2.578 -3.799 1.00 78.94 94 THR A C 1
ATOM 729 O O . THR A 1 94 ? 14.005 -2.897 -4.619 1.00 78.94 94 THR A O 1
ATOM 732 N N . SER A 1 95 ? 15.332 -3.435 -2.895 1.00 85.56 95 SER A N 1
ATOM 733 C CA . SER A 1 95 ? 14.799 -4.786 -2.783 1.00 85.56 95 SER A CA 1
ATOM 734 C C . SER A 1 95 ? 13.299 -4.775 -2.451 1.00 85.56 95 SER A C 1
ATOM 736 O O . SER A 1 95 ? 12.807 -3.891 -1.746 1.00 85.56 95 SER A O 1
ATOM 738 N N . TRP A 1 96 ? 12.576 -5.818 -2.865 1.00 80.38 96 TRP A N 1
ATOM 739 C CA . TRP A 1 96 ? 11.178 -6.027 -2.467 1.00 80.38 96 TRP A CA 1
ATOM 740 C C . TRP A 1 96 ? 10.984 -6.051 -0.944 1.00 80.38 96 TRP A C 1
ATOM 742 O O . TRP A 1 96 ? 9.947 -5.615 -0.450 1.00 80.38 96 TRP A O 1
ATOM 752 N N . SER A 1 97 ? 12.001 -6.492 -0.195 1.00 81.62 97 SER A N 1
ATOM 753 C CA . SER A 1 97 ? 12.005 -6.440 1.270 1.00 81.62 97 SER A CA 1
ATOM 754 C C . SER A 1 97 ? 12.000 -5.005 1.796 1.00 81.62 97 SER A C 1
ATOM 756 O O . SER A 1 97 ? 11.348 -4.722 2.797 1.00 81.62 97 SER A O 1
ATOM 758 N N . THR A 1 98 ? 12.705 -4.090 1.130 1.00 81.50 98 THR A N 1
ATOM 759 C CA . THR A 1 98 ? 12.730 -2.666 1.487 1.00 81.50 98 THR A CA 1
ATOM 760 C C . THR A 1 98 ? 11.369 -2.028 1.226 1.00 81.50 98 THR A C 1
ATOM 762 O O . THR A 1 98 ? 10.841 -1.341 2.096 1.00 81.50 98 THR A O 1
ATOM 765 N N . ILE A 1 99 ? 10.756 -2.323 0.075 1.00 82.69 99 ILE A N 1
ATOM 766 C CA . ILE A 1 99 ? 9.402 -1.861 -0.267 1.00 82.69 99 ILE A CA 1
ATOM 767 C C . ILE A 1 99 ? 8.379 -2.363 0.762 1.00 82.69 99 ILE A C 1
ATOM 769 O O . ILE A 1 99 ? 7.557 -1.587 1.250 1.00 82.69 99 ILE A O 1
ATOM 773 N N . ALA A 1 100 ? 8.457 -3.642 1.139 1.00 84.19 100 ALA A N 1
ATOM 774 C CA . ALA A 1 100 ? 7.611 -4.211 2.184 1.00 84.19 100 ALA A CA 1
ATOM 775 C C . ALA A 1 100 ? 7.838 -3.526 3.541 1.00 84.19 100 ALA A C 1
ATOM 777 O O . ALA A 1 100 ? 6.872 -3.170 4.208 1.00 84.19 100 ALA A O 1
ATOM 778 N N . GLY A 1 101 ? 9.093 -3.277 3.926 1.00 84.81 101 GLY A N 1
ATOM 779 C CA . GLY A 1 101 ? 9.424 -2.561 5.159 1.00 84.81 101 GLY A CA 1
ATOM 780 C C . GLY A 1 101 ? 8.823 -1.155 5.207 1.00 84.81 101 GLY A C 1
ATOM 781 O O . GLY A 1 101 ? 8.196 -0.788 6.198 1.00 84.81 101 GLY A O 1
ATOM 782 N N . ILE A 1 102 ? 8.931 -0.394 4.112 1.00 82.75 102 ILE A N 1
ATOM 783 C CA . ILE A 1 102 ? 8.314 0.936 3.993 1.00 82.75 102 ILE A CA 1
ATOM 784 C C . ILE A 1 102 ? 6.792 0.831 4.141 1.00 82.75 102 ILE A C 1
ATOM 786 O O . ILE A 1 102 ? 6.200 1.582 4.916 1.00 82.75 102 ILE A O 1
ATOM 790 N N . ALA A 1 103 ? 6.156 -0.130 3.463 1.00 85.94 103 ALA A N 1
ATOM 791 C CA . ALA A 1 103 ? 4.718 -0.356 3.585 1.00 85.94 103 ALA A CA 1
ATOM 792 C C . ALA A 1 103 ? 4.296 -0.662 5.033 1.00 85.94 103 ALA A C 1
ATOM 794 O O . ALA A 1 103 ? 3.281 -0.139 5.485 1.00 85.94 103 ALA A O 1
ATOM 795 N N . VAL A 1 104 ? 5.078 -1.451 5.781 1.00 87.00 104 VAL A N 1
ATOM 796 C CA . VAL A 1 104 ? 4.807 -1.753 7.199 1.00 87.00 104 VAL A CA 1
ATOM 797 C C . VAL A 1 104 ? 4.893 -0.496 8.060 1.00 87.00 104 VAL A C 1
ATOM 799 O O . VAL A 1 104 ? 4.004 -0.264 8.882 1.00 87.00 104 VAL A O 1
ATOM 802 N N . VAL A 1 105 ? 5.925 0.333 7.872 1.00 85.75 105 VAL A N 1
ATOM 803 C CA . VAL A 1 105 ? 6.083 1.589 8.626 1.00 85.75 105 VAL A CA 1
ATOM 804 C C . VAL A 1 105 ? 4.891 2.510 8.376 1.00 85.75 105 VAL A C 1
ATOM 806 O O . VAL A 1 105 ? 4.253 2.951 9.331 1.00 85.75 105 VAL A O 1
ATOM 809 N N . PHE A 1 106 ? 4.531 2.739 7.110 1.00 83.12 106 PHE A N 1
ATOM 810 C CA . PHE A 1 106 ? 3.384 3.581 6.765 1.00 83.12 106 PHE A CA 1
ATOM 811 C C . PHE A 1 106 ? 2.065 3.012 7.295 1.00 83.12 106 PHE A C 1
ATOM 813 O O . PHE A 1 106 ? 1.285 3.755 7.885 1.00 83.12 106 PHE A O 1
ATOM 820 N N . ALA A 1 107 ? 1.838 1.704 7.169 1.00 85.88 107 ALA A N 1
ATOM 821 C CA . ALA A 1 107 ? 0.635 1.059 7.688 1.00 85.88 107 ALA A CA 1
ATOM 822 C C . ALA A 1 107 ? 0.523 1.187 9.212 1.00 85.88 107 ALA A C 1
ATOM 824 O 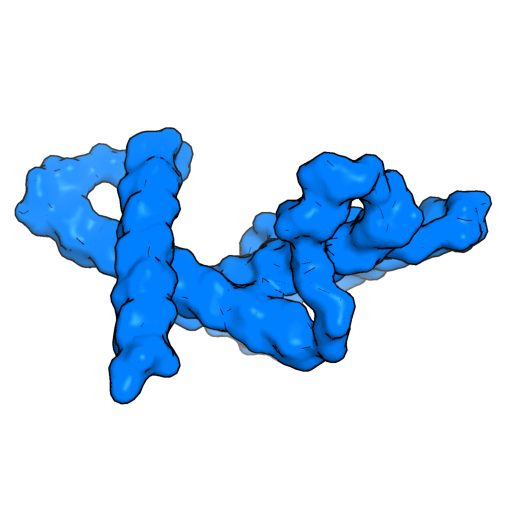O . ALA A 1 107 ? -0.556 1.438 9.743 1.00 85.88 107 ALA A O 1
ATOM 825 N N . THR A 1 108 ? 1.645 1.062 9.922 1.00 83.94 108 THR A N 1
ATOM 826 C CA . THR A 1 108 ? 1.699 1.228 11.380 1.00 83.94 108 THR A CA 1
ATOM 827 C C . THR A 1 108 ? 1.384 2.664 11.778 1.00 83.94 108 THR A C 1
ATOM 829 O O . THR A 1 108 ? 0.599 2.900 12.698 1.00 83.94 108 THR A O 1
ATOM 832 N N . VAL A 1 109 ? 1.956 3.631 11.059 1.00 83.50 109 VAL A N 1
ATOM 833 C CA . VAL A 1 109 ? 1.708 5.059 11.270 1.00 83.50 109 VAL A CA 1
ATOM 834 C C . VAL A 1 109 ? 0.240 5.402 11.012 1.00 83.50 109 VAL A C 1
ATOM 836 O O . VAL A 1 109 ? -0.401 6.056 11.835 1.00 83.50 109 VAL A O 1
ATOM 839 N N . GLU A 1 110 ? -0.328 4.913 9.913 1.00 81.12 110 GLU A N 1
ATOM 840 C CA . GLU A 1 110 ? -1.717 5.160 9.535 1.00 81.12 110 GLU A CA 1
ATOM 841 C C . GLU A 1 110 ? -2.711 4.494 10.500 1.00 81.12 110 GLU A C 1
ATOM 843 O O . GLU A 1 110 ? -3.755 5.071 10.831 1.00 81.12 110 GLU A O 1
ATOM 848 N N . ALA A 1 111 ? -2.400 3.288 10.979 1.00 84.19 111 ALA A N 1
ATOM 849 C CA . ALA A 1 111 ? -3.188 2.599 11.995 1.00 84.19 111 ALA A CA 1
ATOM 850 C C . ALA A 1 111 ? -3.113 3.318 13.351 1.00 84.19 111 ALA A C 1
ATOM 852 O O . ALA A 1 111 ? -4.138 3.499 14.004 1.00 84.19 111 ALA A O 1
ATOM 853 N N . SER A 1 112 ? -1.933 3.812 13.737 1.00 79.94 112 SER A N 1
ATOM 854 C CA . SER A 1 112 ? -1.742 4.599 14.963 1.00 79.94 112 SER A CA 1
ATOM 855 C C . SER A 1 112 ? -2.508 5.919 14.910 1.00 79.94 112 SER A C 1
ATOM 857 O O . SER A 1 112 ? -3.198 6.267 15.865 1.00 79.94 112 SER A O 1
ATOM 859 N N . ALA A 1 113 ? -2.466 6.622 13.774 1.00 79.94 113 ALA A N 1
ATOM 860 C CA . ALA A 1 113 ? -3.269 7.818 13.540 1.00 79.94 113 ALA A CA 1
ATOM 861 C C . ALA A 1 113 ? -4.770 7.505 13.627 1.00 79.94 113 ALA A C 1
ATOM 863 O O . ALA A 1 113 ? -5.509 8.222 14.294 1.00 79.94 113 ALA A O 1
ATOM 864 N N . GLY A 1 114 ? -5.220 6.405 13.015 1.00 79.38 114 GLY A N 1
ATOM 865 C CA . GLY A 1 114 ? -6.608 5.948 13.109 1.00 79.38 114 GLY A CA 1
ATOM 866 C C . GLY A 1 114 ? -7.037 5.669 14.552 1.00 79.38 114 GLY A C 1
ATOM 867 O O . GLY A 1 114 ? -8.096 6.129 14.977 1.00 79.38 114 GLY A O 1
ATOM 868 N N . LEU A 1 115 ? -6.199 4.978 15.327 1.00 80.31 115 LEU A N 1
ATOM 869 C CA . LEU A 1 115 ? -6.439 4.695 16.742 1.00 80.31 115 LEU A CA 1
ATOM 870 C C . LEU A 1 115 ? -6.502 5.982 17.577 1.00 80.31 115 LEU A C 1
ATOM 872 O O . LEU A 1 115 ? -7.451 6.170 18.339 1.00 80.31 115 LEU A O 1
ATOM 876 N N . ALA A 1 116 ? -5.530 6.881 17.398 1.00 78.69 116 ALA A N 1
ATOM 877 C CA . ALA A 1 116 ? -5.493 8.179 18.066 1.00 78.69 116 ALA A CA 1
ATOM 878 C C . ALA A 1 116 ? -6.766 8.974 17.774 1.00 78.69 116 ALA A C 1
ATOM 880 O O . ALA A 1 116 ? -7.368 9.534 18.681 1.00 78.69 116 ALA A O 1
ATOM 881 N N . MET A 1 117 ? -7.241 8.939 16.531 1.00 76.56 117 MET A N 1
ATOM 882 C CA . MET A 1 117 ? -8.497 9.562 16.144 1.00 76.56 117 MET A CA 1
ATOM 883 C C . MET A 1 117 ? -9.701 8.959 16.858 1.00 76.56 117 MET A C 1
ATOM 885 O O . MET A 1 117 ? -10.504 9.702 17.415 1.00 76.56 117 MET A O 1
ATOM 889 N N . ARG A 1 118 ? -9.808 7.624 16.891 1.00 75.06 118 ARG A N 1
ATOM 890 C CA . ARG A 1 118 ? -10.903 6.916 17.575 1.00 75.06 118 ARG A CA 1
ATOM 891 C C . ARG A 1 118 ? -10.955 7.232 19.073 1.00 75.06 118 ARG A C 1
ATOM 893 O O . ARG A 1 118 ? -12.042 7.229 19.636 1.00 75.06 118 ARG A O 1
ATOM 900 N N . HIS A 1 119 ? -9.812 7.491 19.710 1.00 74.06 119 HIS A N 1
ATOM 901 C CA . HIS A 1 119 ? -9.736 7.829 21.136 1.00 74.06 119 HIS A CA 1
ATOM 902 C C . HIS A 1 119 ? -9.846 9.332 21.431 1.00 74.06 119 HIS A C 1
ATOM 904 O O . HIS A 1 119 ? -10.468 9.710 22.421 1.00 74.06 119 HIS A O 1
ATOM 910 N N . ALA A 1 120 ? -9.276 10.197 20.590 1.00 71.38 120 ALA A N 1
ATOM 911 C CA . ALA A 1 120 ? -9.198 11.633 20.846 1.00 71.38 120 ALA A CA 1
ATOM 912 C C . ALA A 1 120 ? -10.453 12.400 20.398 1.00 71.38 120 ALA A C 1
ATOM 914 O O . ALA A 1 120 ? -10.896 13.292 21.116 1.00 71.38 120 ALA A O 1
ATOM 915 N N . LEU A 1 121 ? -11.072 12.057 19.257 1.00 65.69 121 LEU A N 1
ATOM 916 C CA . LEU A 1 121 ? -12.288 12.744 18.771 1.00 65.69 121 LEU A CA 1
ATOM 917 C C . LEU A 1 121 ? -13.456 12.733 19.770 1.00 65.69 121 LEU A C 1
ATOM 919 O O . LEU A 1 121 ? -14.074 13.787 19.946 1.00 65.69 121 LEU A O 1
ATOM 923 N N . PRO A 1 122 ? -13.764 11.603 20.443 1.00 67.69 122 PRO A N 1
ATOM 924 C CA . PRO A 1 122 ? -14.817 11.570 21.453 1.00 67.69 122 PRO A CA 1
ATOM 925 C C . PRO A 1 122 ? -14.533 12.523 22.615 1.00 67.69 122 PRO A C 1
ATOM 927 O O . PRO A 1 122 ? -15.457 13.126 23.154 1.00 67.69 122 PRO A O 1
ATOM 930 N N . TRP A 1 123 ? -13.256 12.694 22.968 1.00 62.47 123 TRP A N 1
ATOM 931 C CA . TRP A 1 123 ? -12.824 13.558 24.066 1.00 62.47 123 TRP A CA 1
ATOM 932 C C . TRP A 1 123 ? -13.058 15.045 23.771 1.00 62.47 123 TRP A C 1
ATOM 934 O O . TRP A 1 123 ? -13.342 15.818 24.680 1.00 62.47 123 TRP A O 1
ATOM 944 N N . PHE A 1 124 ? -13.028 15.432 22.493 1.00 62.62 124 PHE A N 1
ATOM 945 C C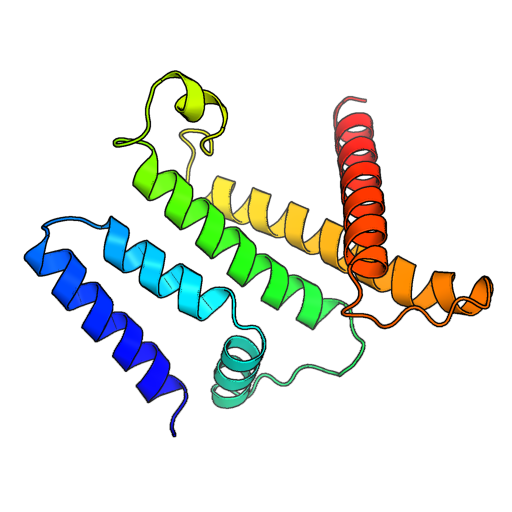A . PHE A 1 124 ? -13.341 16.790 22.042 1.00 62.62 124 PHE A CA 1
ATOM 946 C C . PHE A 1 124 ? -14.822 17.001 21.668 1.00 62.62 124 PHE A C 1
ATOM 948 O O . PHE A 1 124 ? -15.174 18.065 21.166 1.00 62.62 124 PHE A O 1
ATOM 955 N N . GLY A 1 125 ? -15.702 16.012 21.884 1.00 63.41 125 GLY A N 1
ATOM 956 C CA . GLY A 1 125 ? -17.135 16.119 21.567 1.00 63.41 125 GLY A CA 1
ATOM 957 C C . GLY A 1 125 ? -17.462 16.134 20.066 1.00 63.41 125 GLY A C 1
ATOM 958 O O . GLY A 1 125 ? -18.601 16.394 19.678 1.00 63.41 125 GLY A O 1
ATOM 959 N N . PHE A 1 126 ? -16.483 15.837 19.209 1.00 59.59 126 PHE A N 1
ATOM 960 C CA . PHE A 1 126 ? -16.642 15.834 17.760 1.00 59.59 126 PHE A CA 1
ATOM 961 C C . PHE A 1 126 ? -17.095 14.451 17.271 1.00 59.59 126 PHE A C 1
ATOM 963 O O . PHE A 1 126 ? -16.292 13.529 17.127 1.00 59.59 126 PHE A O 1
ATOM 970 N N . GLN A 1 127 ? -18.386 14.303 16.953 1.00 59.59 127 GLN A N 1
ATOM 971 C CA . GLN A 1 127 ? -18.896 13.145 16.208 1.00 59.59 127 GLN A CA 1
ATOM 972 C C . GLN A 1 127 ? -18.602 13.317 14.714 1.00 59.59 127 GLN A C 1
ATOM 974 O O . GLN A 1 127 ? -19.466 13.677 13.917 1.00 59.59 127 GLN A O 1
ATOM 979 N N . ILE A 1 128 ? -17.349 13.093 14.323 1.00 61.19 128 ILE A N 1
ATOM 980 C CA . ILE A 1 128 ? -16.966 13.096 12.911 1.00 61.19 128 ILE A CA 1
ATOM 981 C C . ILE A 1 128 ? -17.209 11.692 12.363 1.00 61.19 128 ILE A C 1
ATOM 983 O O . ILE A 1 128 ? -16.695 10.703 12.885 1.00 61.19 128 ILE A O 1
ATOM 987 N N . ARG A 1 129 ? -18.007 11.601 11.296 1.00 61.78 129 ARG A N 1
ATOM 988 C CA . ARG A 1 129 ? -18.259 10.336 10.604 1.00 61.78 129 ARG A CA 1
ATOM 989 C C . ARG A 1 129 ? -16.916 9.786 10.083 1.00 61.78 129 ARG A C 1
ATOM 991 O O . ARG A 1 129 ? -16.194 10.549 9.435 1.00 61.78 129 ARG A O 1
ATOM 998 N N . PRO A 1 130 ? -16.566 8.514 10.345 1.00 59.47 130 PRO A N 1
ATOM 999 C CA . PRO A 1 130 ? -15.244 7.964 10.022 1.00 59.47 130 PRO A CA 1
ATOM 1000 C C . PRO A 1 130 ? -14.907 8.025 8.523 1.00 59.47 130 PRO A C 1
ATOM 1002 O O . PRO A 1 130 ? -13.742 8.184 8.178 1.00 59.47 130 PRO A O 1
ATOM 1005 N N . ASP A 1 131 ? -15.925 8.017 7.655 1.00 63.53 131 ASP A N 1
ATOM 1006 C CA . ASP A 1 131 ? -15.784 8.137 6.193 1.00 63.53 131 ASP A CA 1
ATOM 1007 C C . ASP A 1 131 ? -15.879 9.582 5.670 1.00 63.53 131 ASP A C 1
ATOM 1009 O O . ASP A 1 131 ? -16.023 9.816 4.471 1.00 63.53 131 ASP A O 1
ATOM 1013 N N . SER A 1 132 ? -15.879 10.582 6.554 1.00 73.44 132 SER A N 1
ATOM 1014 C CA . SER A 1 132 ? -15.905 11.979 6.119 1.00 73.44 132 SER A CA 1
ATOM 1015 C C . SER A 1 132 ? -14.532 12.431 5.628 1.00 73.44 132 SER A C 1
ATOM 1017 O O . SER A 1 132 ? -13.500 12.067 6.188 1.00 73.44 132 SER A O 1
ATOM 1019 N N . LEU A 1 133 ? -14.535 13.316 4.631 1.00 73.44 133 LEU A N 1
ATOM 1020 C CA . LEU A 1 133 ? -13.331 13.967 4.109 1.00 73.44 133 LEU A CA 1
ATOM 1021 C C . LEU A 1 133 ? -12.498 14.605 5.231 1.00 73.44 133 LEU A C 1
ATOM 1023 O O . LEU A 1 133 ? -11.280 14.466 5.267 1.00 73.44 133 LEU A O 1
ATOM 1027 N N . THR A 1 134 ? -13.173 15.227 6.199 1.00 71.44 134 THR A N 1
ATOM 1028 C CA . THR A 1 134 ? -12.557 15.827 7.386 1.00 71.44 134 THR A CA 1
ATOM 1029 C C . THR A 1 134 ? -11.836 14.787 8.243 1.00 71.44 134 THR A C 1
ATOM 1031 O O . THR A 1 134 ? -10.728 15.048 8.715 1.00 71.44 134 THR A O 1
ATOM 1034 N N . ALA A 1 135 ? -12.421 13.595 8.412 1.00 72.06 135 ALA A N 1
ATOM 1035 C CA . ALA A 1 135 ? -11.772 12.509 9.134 1.00 72.06 135 ALA A CA 1
ATOM 1036 C C . ALA A 1 135 ? -10.503 12.032 8.408 1.00 72.06 135 ALA A C 1
ATOM 1038 O O . ALA A 1 135 ? -9.443 11.868 9.012 1.00 72.06 135 ALA A O 1
ATOM 1039 N N . THR A 1 136 ? -10.580 11.868 7.088 1.00 75.06 136 THR A N 1
ATOM 1040 C CA . THR A 1 136 ? -9.430 11.456 6.279 1.00 75.06 136 THR A CA 1
ATOM 1041 C C . THR A 1 136 ? -8.299 12.486 6.348 1.00 75.06 136 THR A C 1
ATOM 1043 O O . THR A 1 136 ? -7.141 12.109 6.526 1.00 75.06 136 THR A O 1
ATOM 1046 N N . THR A 1 137 ? -8.616 13.785 6.286 1.00 78.50 137 THR A N 1
ATOM 1047 C CA . THR A 1 137 ? -7.620 14.865 6.378 1.00 78.50 137 THR A CA 1
ATOM 1048 C C . THR A 1 137 ? -6.902 14.877 7.725 1.00 78.50 137 THR A C 1
ATOM 1050 O O . THR A 1 137 ? -5.677 14.951 7.759 1.00 78.50 137 THR A O 1
ATOM 1053 N N . ILE A 1 138 ? -7.630 14.772 8.840 1.00 75.19 138 ILE A N 1
ATOM 1054 C CA . ILE A 1 138 ? -7.015 14.764 10.177 1.00 75.19 138 ILE A CA 1
ATOM 1055 C C . ILE A 1 138 ? -6.147 13.511 10.359 1.00 75.19 138 ILE A C 1
ATOM 1057 O O . ILE A 1 138 ? -5.032 13.611 10.872 1.00 75.19 138 ILE A O 1
ATOM 1061 N N . ARG A 1 139 ? -6.602 12.342 9.884 1.00 76.12 139 ARG A N 1
ATOM 1062 C CA . ARG A 1 139 ? -5.803 11.106 9.916 1.00 76.12 139 ARG A CA 1
ATOM 1063 C C . ARG A 1 139 ? -4.502 11.261 9.133 1.00 76.12 139 ARG A C 1
ATOM 1065 O O . ARG A 1 139 ? -3.452 10.854 9.621 1.00 76.12 139 ARG A O 1
ATOM 1072 N N . LEU A 1 140 ? -4.569 11.884 7.957 1.00 77.75 140 LEU A N 1
ATOM 1073 C CA . LEU A 1 140 ? -3.407 12.150 7.112 1.00 77.75 140 LEU A CA 1
ATOM 1074 C C . LEU A 1 140 ? -2.427 13.109 7.800 1.00 77.75 140 LEU A C 1
ATOM 1076 O O . LEU A 1 140 ? -1.232 12.831 7.833 1.00 77.75 140 LEU A O 1
ATOM 1080 N N . LEU A 1 141 ? -2.918 14.192 8.409 1.00 82.81 141 LEU A N 1
ATOM 1081 C CA . LEU A 1 141 ? -2.081 15.130 9.165 1.00 82.81 141 LEU A CA 1
ATOM 1082 C C . LEU A 1 141 ? -1.379 14.453 10.348 1.00 82.81 141 LEU A C 1
ATOM 1084 O O . LEU A 1 141 ? -0.183 14.655 10.546 1.00 82.81 141 LEU A O 1
ATOM 1088 N N . MET A 1 142 ? -2.091 13.616 11.106 1.00 80.56 142 MET A N 1
ATOM 1089 C CA . MET A 1 142 ? -1.492 12.854 12.205 1.00 80.56 142 MET A CA 1
ATOM 1090 C C . MET A 1 142 ? -0.462 11.839 11.708 1.00 80.56 142 MET A C 1
ATOM 1092 O O . MET A 1 142 ? 0.601 11.711 12.309 1.00 80.56 142 MET A O 1
ATOM 1096 N N . ALA A 1 143 ? -0.749 11.145 10.604 1.00 77.69 143 ALA A N 1
ATOM 1097 C CA . ALA A 1 143 ? 0.187 10.215 9.989 1.00 77.69 143 ALA A CA 1
ATOM 1098 C C . ALA A 1 143 ? 1.473 10.931 9.541 1.00 77.69 143 ALA A C 1
ATOM 1100 O O . ALA A 1 143 ? 2.568 10.480 9.866 1.00 77.69 143 ALA A O 1
ATOM 1101 N N . LEU A 1 144 ? 1.354 12.086 8.876 1.00 80.75 144 LEU A N 1
ATOM 1102 C CA . LEU A 1 144 ? 2.501 12.916 8.495 1.00 80.75 144 LEU A CA 1
ATOM 1103 C C . LEU A 1 144 ? 3.293 13.397 9.716 1.00 80.75 144 LEU A C 1
ATOM 1105 O O . LEU A 1 144 ? 4.520 13.335 9.706 1.00 80.75 144 LEU A O 1
ATOM 1109 N N . GLY A 1 145 ? 2.607 13.842 10.772 1.00 78.88 145 GLY A N 1
ATOM 1110 C CA . GLY A 1 145 ? 3.248 14.278 12.013 1.00 78.88 145 GLY A CA 1
ATOM 1111 C C . GLY A 1 145 ? 4.029 13.155 12.698 1.00 78.88 145 GLY A C 1
ATOM 1112 O O . GLY A 1 145 ? 5.176 13.352 13.096 1.00 78.88 145 GLY A O 1
ATOM 1113 N N . LEU A 1 146 ? 3.446 11.956 12.785 1.00 80.44 146 LEU A N 1
ATOM 1114 C CA . LEU A 1 146 ? 4.103 10.793 13.382 1.00 80.44 146 LEU A CA 1
ATOM 1115 C C . LEU A 1 146 ? 5.291 10.317 12.534 1.00 80.44 146 LEU A C 1
ATOM 1117 O O . LEU A 1 146 ? 6.338 9.977 13.079 1.00 80.44 146 LEU A O 1
ATOM 1121 N N . LEU A 1 147 ? 5.154 10.342 11.206 1.00 79.12 147 LEU A N 1
ATOM 1122 C CA . LEU A 1 147 ? 6.244 10.030 10.286 1.00 79.12 147 LEU A CA 1
ATOM 1123 C C . LEU A 1 147 ? 7.408 11.018 10.454 1.00 79.12 147 LEU A C 1
ATOM 1125 O O . LEU A 1 147 ? 8.556 10.596 10.563 1.00 79.12 147 LEU A O 1
ATOM 1129 N N . ALA A 1 148 ? 7.117 12.320 10.529 1.00 80.94 148 ALA A N 1
ATOM 1130 C CA . ALA A 1 148 ? 8.126 13.350 10.760 1.00 80.94 148 ALA A CA 1
ATOM 1131 C C . ALA A 1 148 ? 8.850 13.145 12.100 1.00 80.94 148 ALA A C 1
ATOM 1133 O O . ALA A 1 148 ? 10.072 13.264 12.154 1.00 80.94 148 ALA A O 1
ATOM 1134 N N . LEU A 1 149 ? 8.121 12.772 13.158 1.00 79.75 149 LEU A N 1
ATOM 1135 C CA . LEU A 1 149 ? 8.706 12.465 14.464 1.00 79.75 149 LEU A CA 1
ATOM 1136 C C . LEU A 1 149 ? 9.643 11.249 14.404 1.00 79.75 149 LEU A C 1
ATOM 1138 O O . LEU A 1 149 ? 10.733 11.296 14.967 1.00 79.75 149 LEU A O 1
ATOM 1142 N N . LEU A 1 150 ? 9.249 10.181 13.700 1.00 79.81 150 LEU A N 1
ATOM 1143 C CA . LEU A 1 150 ? 10.088 8.993 13.507 1.00 79.81 150 LEU A CA 1
ATOM 1144 C 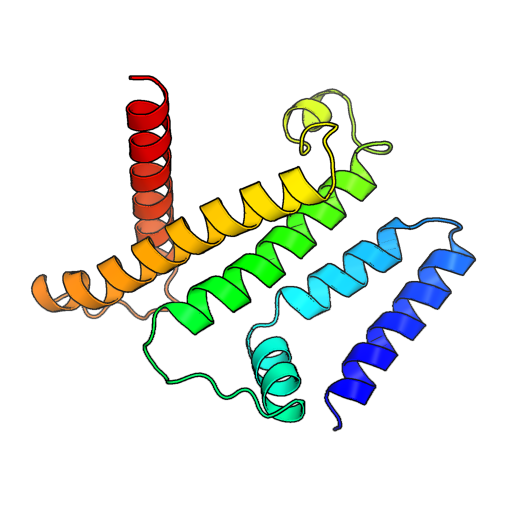C . LEU A 1 150 ? 11.368 9.314 12.732 1.00 79.81 150 LEU A C 1
ATOM 1146 O O . LEU A 1 150 ? 12.438 8.840 13.103 1.00 79.81 150 LEU A O 1
ATOM 1150 N N . VAL A 1 151 ? 11.269 10.134 11.681 1.00 81.38 151 VAL A N 1
ATOM 1151 C CA . VAL A 1 151 ? 12.436 10.593 10.914 1.00 81.38 151 VAL A CA 1
ATOM 1152 C C . VAL A 1 151 ? 13.363 11.427 11.796 1.00 81.38 151 VAL A C 1
ATOM 1154 O O . VAL A 1 151 ? 14.569 11.202 11.785 1.00 81.38 151 VAL A O 1
ATOM 1157 N N . LEU A 1 152 ? 12.808 12.345 12.593 1.00 79.31 152 LEU A N 1
ATOM 1158 C CA . LEU A 1 152 ? 13.588 13.187 13.497 1.00 79.31 152 LEU A CA 1
ATOM 1159 C C . LEU A 1 152 ? 14.307 12.348 14.565 1.00 79.31 152 LEU A C 1
ATOM 1161 O O . LEU A 1 152 ? 15.492 12.552 14.808 1.00 79.31 152 LEU A O 1
ATOM 1165 N N . LEU A 1 153 ? 13.620 11.359 15.144 1.00 77.12 153 LEU A N 1
ATOM 1166 C CA . LEU A 1 153 ? 14.192 10.444 16.133 1.00 77.12 153 LEU A CA 1
ATOM 1167 C C . LEU A 1 153 ? 15.258 9.518 15.533 1.00 77.12 153 LEU A C 1
ATOM 1169 O O . LEU A 1 153 ? 16.243 9.231 16.195 1.00 77.12 153 LEU A O 1
ATOM 1173 N N . GLY A 1 154 ? 15.079 9.063 14.291 1.00 68.88 154 GLY A N 1
ATOM 1174 C CA . GLY A 1 154 ? 16.080 8.260 13.582 1.00 68.88 154 GLY A CA 1
ATOM 1175 C C . GLY A 1 154 ? 17.287 9.058 13.075 1.00 68.88 154 GLY A C 1
ATOM 1176 O O . GLY A 1 154 ? 18.262 8.454 12.636 1.00 68.88 154 GLY A O 1
ATOM 1177 N N . SER A 1 155 ? 17.216 10.393 13.101 1.00 67.25 155 SER A N 1
ATOM 1178 C CA . SER A 1 155 ? 18.316 11.300 12.735 1.00 67.25 155 SER A CA 1
ATOM 1179 C C . SER A 1 155 ? 19.147 11.798 13.926 1.00 67.25 155 SER A C 1
ATOM 1181 O O . SER A 1 155 ? 20.149 12.480 13.712 1.00 67.25 155 SER A O 1
ATOM 1183 N N . LEU A 1 156 ? 18.711 11.478 15.151 1.00 53.72 156 LEU A N 1
ATOM 1184 C CA . LEU A 1 156 ? 19.412 11.710 16.420 1.00 53.72 156 LEU A CA 1
ATOM 1185 C C . LEU A 1 156 ? 20.376 10.557 16.722 1.00 53.72 156 LEU A C 1
ATOM 1187 O O . LEU A 1 156 ? 21.467 10.858 17.255 1.00 53.72 156 LEU A O 1
#